Protein AF-A0A5J4SH34-F1 (afdb_monomer_lite)

Foldseek 3Di:
DVVVVVVVVVVVVVVVVVVVVVVLVVLLVLLCVLVVDDDPVVSVVSVVLVVDPVSSVVSVVVSVVSVVVVVVVVVVVVVVVVVVVVVVVVVVVVVVVVVVD

pLDDT: mean 94.71, std 5.85, range [53.78, 98.56]

Organism: NCBI:txid433724

Structure (mmCIF, N/CA/C/O backbone):
data_AF-A0A5J4SH34-F1
#
_entry.id   AF-A0A5J4SH34-F1
#
loop_
_atom_site.group_PDB
_atom_site.id
_atom_site.type_symbol
_atom_site.label_atom_id
_atom_site.label_alt_id
_atom_site.label_comp_id
_atom_site.label_asym_id
_atom_site.label_entity_id
_atom_site.label_seq_id
_atom_site.pdbx_PDB_ins_code
_atom_site.Cartn_x
_atom_site.Cartn_y
_atom_site.Cartn_z
_atom_site.occupancy
_atom_site.B_iso_or_equiv
_atom_site.auth_seq_id
_atom_site.auth_comp_id
_atom_site.auth_asym_id
_atom_site.auth_atom_id
_atom_site.pdbx_PDB_model_num
ATOM 1 N N . MET A 1 1 ? 42.847 -9.821 -15.418 1.00 75.06 1 MET A N 1
ATOM 2 C CA . MET A 1 1 ? 42.310 -8.682 -14.637 1.00 75.06 1 MET A CA 1
ATOM 3 C C . MET A 1 1 ? 41.168 -7.970 -15.363 1.00 75.06 1 MET A C 1
ATOM 5 O O . MET A 1 1 ? 40.058 -8.029 -14.859 1.00 75.06 1 MET A O 1
ATOM 9 N N . GLY A 1 2 ? 41.366 -7.392 -16.557 1.00 90.44 2 GLY A N 1
ATOM 10 C CA . GLY A 1 2 ? 40.305 -6.642 -17.264 1.00 90.44 2 GLY A CA 1
ATOM 11 C C . GLY A 1 2 ? 39.024 -7.431 -17.587 1.00 90.44 2 GLY A C 1
ATOM 12 O O . GLY A 1 2 ? 37.932 -6.949 -17.315 1.00 90.44 2 GLY A O 1
ATOM 13 N N . ILE A 1 3 ? 39.141 -8.671 -18.078 1.00 95.00 3 ILE A N 1
ATOM 14 C CA . ILE A 1 3 ? 37.974 -9.521 -18.408 1.00 95.00 3 ILE A CA 1
ATOM 15 C C . ILE A 1 3 ? 37.127 -9.825 -17.163 1.00 95.00 3 ILE A C 1
ATOM 17 O O . ILE A 1 3 ? 35.905 -9.740 -17.206 1.00 95.00 3 ILE A O 1
ATOM 21 N N . VAL A 1 4 ? 37.779 -10.122 -16.035 1.00 95.75 4 VAL A N 1
ATOM 22 C CA . VAL A 1 4 ? 37.096 -10.393 -14.760 1.00 95.75 4 VAL A CA 1
ATOM 23 C C . VAL A 1 4 ? 36.333 -9.155 -14.286 1.00 95.75 4 VAL A C 1
ATOM 25 O O . VAL A 1 4 ? 35.186 -9.273 -13.868 1.00 95.75 4 VAL A O 1
ATOM 28 N N . ILE A 1 5 ? 36.926 -7.964 -14.415 1.00 96.12 5 ILE A N 1
ATOM 29 C CA . ILE A 1 5 ? 36.263 -6.698 -14.073 1.00 96.12 5 ILE A CA 1
ATOM 30 C C . ILE A 1 5 ? 35.020 -6.486 -14.948 1.00 96.12 5 ILE A C 1
ATOM 32 O O . ILE A 1 5 ? 33.961 -6.181 -14.410 1.00 96.12 5 ILE A O 1
ATOM 36 N N . LEU A 1 6 ? 35.107 -6.713 -16.263 1.00 96.94 6 LEU A N 1
ATOM 37 C CA . LEU A 1 6 ? 33.963 -6.570 -17.174 1.00 96.94 6 LEU A CA 1
ATOM 38 C C . LEU A 1 6 ? 32.817 -7.536 -16.833 1.00 96.94 6 LEU A C 1
ATOM 40 O O . LEU A 1 6 ? 31.659 -7.119 -16.799 1.00 96.94 6 LEU A O 1
ATOM 44 N N . ILE A 1 7 ? 33.134 -8.800 -16.526 1.00 96.69 7 ILE A N 1
ATOM 45 C CA . ILE A 1 7 ? 32.141 -9.801 -16.103 1.00 96.69 7 ILE A CA 1
ATOM 46 C C . ILE A 1 7 ? 31.447 -9.355 -14.810 1.00 96.69 7 ILE A C 1
ATOM 48 O O . ILE A 1 7 ? 30.219 -9.391 -14.723 1.00 96.69 7 ILE A O 1
ATOM 52 N N . LEU A 1 8 ? 32.211 -8.888 -13.818 1.00 97.00 8 LEU A N 1
ATOM 53 C CA . LEU A 1 8 ? 31.660 -8.403 -12.551 1.00 97.00 8 LEU A CA 1
ATOM 54 C C . LEU A 1 8 ? 30.800 -7.148 -12.742 1.00 97.00 8 LEU A C 1
ATOM 56 O O . LEU A 1 8 ? 29.717 -7.058 -12.166 1.00 97.00 8 LEU A O 1
ATOM 60 N N . SER A 1 9 ? 31.228 -6.199 -13.578 1.00 96.69 9 SER A N 1
ATOM 61 C CA . SER A 1 9 ? 30.436 -5.009 -13.906 1.00 96.69 9 SER A CA 1
ATOM 62 C C . SER A 1 9 ? 29.107 -5.373 -14.568 1.00 96.69 9 SER A C 1
ATOM 64 O O . SER A 1 9 ? 28.072 -4.820 -14.196 1.00 96.69 9 SER A O 1
ATOM 66 N N . PHE A 1 10 ? 29.113 -6.332 -15.497 1.00 96.81 10 PHE A N 1
ATOM 67 C CA . PHE A 1 10 ? 27.895 -6.824 -16.138 1.00 96.81 10 PHE A CA 1
ATOM 68 C C . PHE A 1 10 ? 26.960 -7.519 -15.138 1.00 96.81 10 PHE A C 1
ATOM 70 O O . PHE A 1 10 ? 25.761 -7.239 -15.108 1.00 96.81 10 PHE A O 1
ATOM 77 N N . ALA A 1 11 ? 27.506 -8.364 -14.258 1.00 96.94 11 ALA A N 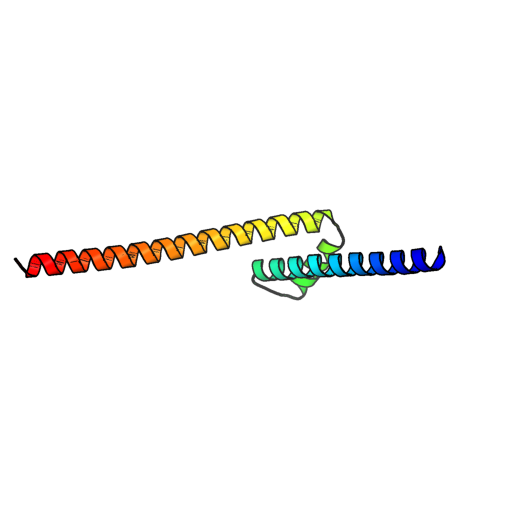1
ATOM 78 C CA . ALA A 1 11 ? 26.734 -9.016 -13.204 1.00 96.94 11 ALA A CA 1
ATOM 79 C C . ALA A 1 11 ? 26.077 -7.996 -12.256 1.00 96.94 11 ALA A C 1
ATOM 81 O O . ALA A 1 11 ? 24.880 -8.093 -11.979 1.00 96.94 11 ALA A O 1
ATOM 82 N N . ILE A 1 12 ? 26.825 -6.977 -11.815 1.00 97.12 12 ILE A N 1
ATOM 83 C CA . ILE A 1 12 ? 26.305 -5.904 -10.954 1.00 97.12 12 ILE A CA 1
ATOM 84 C C . ILE A 1 12 ? 25.218 -5.100 -11.673 1.00 97.12 12 ILE A C 1
ATOM 86 O O . ILE A 1 12 ? 24.202 -4.764 -11.064 1.00 97.12 12 ILE A O 1
ATOM 90 N N . TYR A 1 13 ? 25.404 -4.786 -12.957 1.00 96.50 13 TYR A N 1
ATOM 91 C CA . TYR A 1 13 ? 24.401 -4.070 -13.746 1.00 96.50 13 TYR A CA 1
ATOM 92 C C . TYR A 1 13 ? 23.076 -4.841 -13.800 1.00 96.50 13 TYR A C 1
ATOM 94 O O . TYR A 1 13 ? 22.030 -4.283 -13.464 1.00 96.50 13 TYR A O 1
ATOM 102 N N . ASN A 1 14 ? 23.129 -6.137 -14.122 1.00 95.06 14 ASN A N 1
ATOM 103 C CA . ASN A 1 14 ? 21.940 -6.988 -14.167 1.00 95.06 14 ASN A CA 1
ATOM 104 C C . ASN A 1 14 ? 21.267 -7.099 -12.796 1.00 95.06 14 ASN A C 1
ATOM 106 O O . ASN A 1 14 ? 20.048 -6.987 -12.701 1.00 95.06 14 ASN A O 1
ATOM 110 N N . GLN A 1 15 ? 22.044 -7.244 -11.719 1.00 95.69 15 GLN A N 1
ATOM 111 C CA . GLN A 1 15 ? 21.494 -7.238 -10.363 1.00 95.69 15 GLN A CA 1
ATOM 112 C C . GLN A 1 15 ? 20.768 -5.928 -10.049 1.00 95.69 15 GLN A C 1
ATOM 114 O O . GLN A 1 15 ? 19.641 -5.956 -9.558 1.00 95.69 15 GLN A O 1
ATOM 119 N N . ARG A 1 16 ? 21.374 -4.774 -10.355 1.00 94.25 16 ARG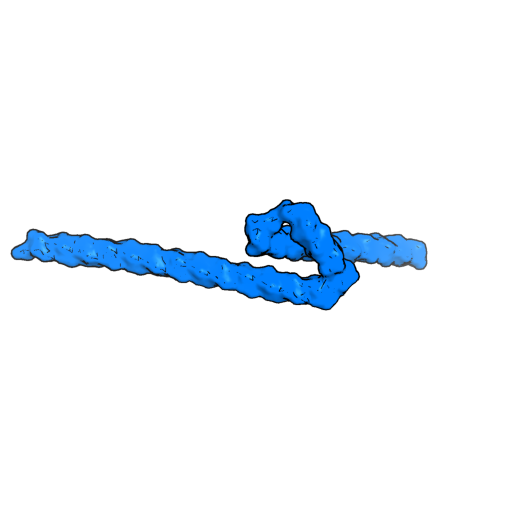 A N 1
ATOM 120 C CA . ARG A 1 16 ? 20.745 -3.462 -10.129 1.00 94.25 16 ARG A CA 1
ATOM 121 C C . ARG A 1 16 ? 19.458 -3.303 -10.930 1.00 94.25 16 ARG A C 1
ATOM 123 O O . ARG A 1 16 ? 18.477 -2.803 -10.384 1.00 94.25 16 ARG A O 1
ATOM 130 N N . TYR A 1 17 ? 19.455 -3.746 -12.184 1.00 93.00 17 TYR A N 1
ATOM 131 C CA . TYR A 1 17 ? 18.267 -3.731 -13.029 1.00 93.00 17 TYR A CA 1
ATOM 132 C C . TYR A 1 17 ? 17.140 -4.573 -12.417 1.00 93.00 17 TYR A C 1
ATOM 134 O O . TYR A 1 17 ? 16.050 -4.056 -12.180 1.00 93.00 17 TYR A O 1
ATOM 142 N N . THR A 1 18 ? 17.425 -5.825 -12.054 1.00 93.12 18 THR A N 1
ATOM 143 C CA . THR A 1 18 ? 16.457 -6.734 -11.425 1.00 93.12 18 THR A CA 1
ATOM 144 C C . THR A 1 18 ? 15.914 -6.177 -10.106 1.00 93.12 18 THR A C 1
ATOM 146 O O . THR A 1 18 ? 14.708 -6.191 -9.875 1.00 93.12 18 THR A O 1
ATOM 149 N N . ILE A 1 19 ? 16.780 -5.616 -9.257 1.00 94.19 19 ILE A N 1
ATOM 150 C CA . ILE A 1 19 ? 16.365 -4.977 -7.999 1.00 94.19 19 ILE A CA 1
ATOM 151 C C . ILE A 1 19 ? 15.435 -3.787 -8.2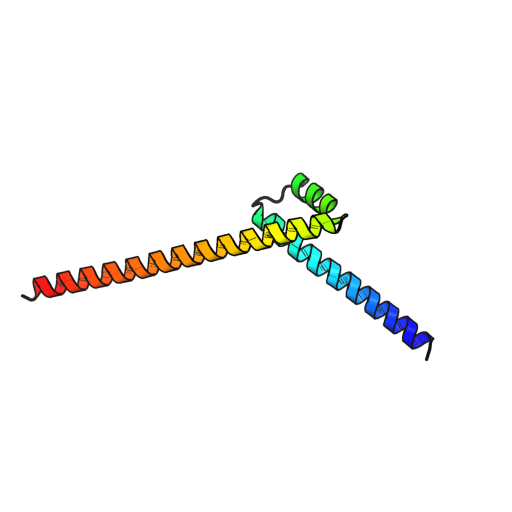66 1.00 94.19 19 ILE A C 1
ATOM 153 O O . ILE A 1 19 ? 14.459 -3.603 -7.539 1.00 94.19 19 ILE A O 1
ATOM 157 N N . SER A 1 20 ? 15.716 -2.980 -9.293 1.00 89.81 20 SER A N 1
ATOM 158 C CA . SER A 1 20 ? 14.837 -1.871 -9.678 1.00 89.81 20 SER A CA 1
ATOM 159 C C . SER A 1 20 ? 13.461 -2.380 -10.102 1.00 89.81 20 SER A C 1
ATOM 161 O O . SER A 1 20 ? 12.457 -1.868 -9.620 1.00 89.81 20 SER A O 1
ATOM 163 N N . GLN A 1 21 ? 13.412 -3.430 -10.928 1.00 91.62 21 GLN A N 1
ATOM 164 C CA . GLN A 1 21 ? 12.153 -4.034 -11.372 1.00 91.62 21 GLN A CA 1
ATOM 165 C C . GLN A 1 21 ? 11.324 -4.567 -10.198 1.00 91.62 21 GLN A C 1
ATOM 167 O O . GLN A 1 21 ? 10.120 -4.336 -10.143 1.00 91.62 21 GLN A O 1
ATOM 172 N N . TYR A 1 22 ? 11.951 -5.218 -9.212 1.00 94.19 22 TYR A N 1
ATOM 173 C CA . TYR A 1 22 ? 11.231 -5.675 -8.020 1.00 94.19 22 TYR A CA 1
ATOM 174 C C . TYR A 1 22 ? 10.652 -4.527 -7.193 1.00 94.19 22 TYR A C 1
ATOM 176 O O . TYR A 1 22 ? 9.520 -4.628 -6.727 1.00 94.19 22 TYR A O 1
ATOM 184 N N . LYS A 1 23 ? 11.387 -3.419 -7.045 1.00 94.25 23 LYS A N 1
ATOM 185 C CA . LYS A 1 23 ? 10.879 -2.226 -6.350 1.00 94.25 23 LYS A CA 1
ATOM 186 C C . LYS A 1 23 ? 9.702 -1.585 -7.082 1.00 94.25 23 LYS A C 1
ATOM 188 O O . LYS A 1 23 ? 8.762 -1.123 -6.439 1.00 94.25 23 LYS A O 1
ATOM 193 N N . ASP A 1 24 ? 9.751 -1.552 -8.409 1.00 95.31 24 ASP A N 1
ATOM 194 C CA . ASP A 1 24 ? 8.665 -1.005 -9.217 1.00 95.31 24 ASP A CA 1
ATOM 195 C C . ASP A 1 24 ? 7.427 -1.909 -9.166 1.00 95.31 24 ASP A C 1
ATOM 197 O O . ASP A 1 24 ? 6.315 -1.412 -9.003 1.00 95.31 24 ASP A O 1
ATOM 201 N N . ASN A 1 25 ? 7.612 -3.230 -9.212 1.00 95.38 25 ASN A N 1
ATOM 202 C CA . ASN A 1 25 ? 6.522 -4.200 -9.105 1.00 95.38 25 ASN A CA 1
ATOM 203 C C . ASN A 1 25 ? 5.838 -4.171 -7.733 1.00 95.38 25 ASN A C 1
ATOM 205 O O . ASN A 1 25 ? 4.610 -4.221 -7.673 1.00 95.38 25 ASN A O 1
ATOM 209 N N . ASP A 1 26 ? 6.604 -4.033 -6.646 1.00 97.25 26 ASP A N 1
ATOM 210 C CA . ASP A 1 26 ? 6.045 -3.810 -5.308 1.00 97.25 26 ASP A CA 1
ATOM 211 C C . ASP A 1 26 ? 5.147 -2.563 -5.284 1.00 97.25 26 ASP A C 1
ATOM 213 O O . ASP A 1 26 ? 4.000 -2.615 -4.838 1.00 97.25 26 ASP A O 1
ATOM 217 N N . LEU A 1 27 ? 5.632 -1.447 -5.840 1.00 97.75 27 LEU A N 1
ATOM 218 C CA . LEU A 1 27 ? 4.860 -0.210 -5.880 1.00 97.75 27 LEU A CA 1
ATOM 219 C C . LEU A 1 27 ? 3.594 -0.343 -6.742 1.00 97.75 27 LEU A C 1
ATOM 221 O O . LEU A 1 27 ? 2.538 0.155 -6.349 1.00 97.75 27 LEU A O 1
ATOM 225 N N . LYS A 1 28 ? 3.672 -1.030 -7.890 1.00 96.94 28 LYS A N 1
ATOM 226 C CA . LYS A 1 28 ? 2.501 -1.327 -8.732 1.00 96.94 28 LYS A CA 1
ATOM 227 C C . LYS A 1 28 ? 1.458 -2.137 -7.967 1.00 96.94 28 LYS A C 1
ATOM 229 O O . LYS A 1 28 ? 0.280 -1.789 -7.999 1.00 96.94 28 LYS A O 1
ATOM 234 N N . TYR A 1 29 ? 1.884 -3.178 -7.252 1.00 96.69 29 TYR A N 1
ATOM 235 C CA . TYR A 1 29 ? 0.993 -4.002 -6.439 1.00 96.69 29 TYR A CA 1
ATOM 236 C C . TYR A 1 29 ? 0.288 -3.176 -5.358 1.00 96.69 29 TYR A C 1
ATOM 238 O O . TYR A 1 29 ? -0.941 -3.205 -5.263 1.00 96.69 29 TYR A O 1
ATOM 246 N N . ARG A 1 30 ? 1.042 -2.381 -4.586 1.00 97.88 30 ARG A N 1
ATOM 247 C CA . ARG A 1 30 ? 0.470 -1.506 -3.549 1.00 97.88 30 ARG A CA 1
ATOM 248 C C . ARG A 1 30 ? -0.495 -0.475 -4.134 1.00 97.88 30 ARG A C 1
ATOM 250 O O . ARG A 1 30 ? -1.557 -0.242 -3.562 1.00 97.88 30 ARG A O 1
ATOM 257 N N . TYR A 1 31 ? -0.188 0.076 -5.307 1.00 97.44 31 TYR A N 1
ATOM 258 C CA . TYR A 1 31 ? -1.087 0.991 -6.007 1.00 97.44 31 TYR A CA 1
ATOM 259 C C . TYR A 1 31 ? -2.400 0.321 -6.430 1.00 97.44 31 TYR A C 1
ATOM 261 O O . TYR A 1 31 ? -3.470 0.862 -6.168 1.00 97.44 31 TYR A O 1
ATOM 269 N N . ILE A 1 32 ? -2.346 -0.871 -7.032 1.00 96.38 32 ILE A N 1
ATOM 270 C CA . ILE A 1 32 ? -3.553 -1.628 -7.408 1.00 96.38 32 ILE A CA 1
ATOM 271 C C . ILE A 1 32 ? -4.386 -1.956 -6.165 1.00 96.38 32 ILE A C 1
ATOM 273 O O . ILE A 1 32 ? -5.605 -1.778 -6.170 1.00 96.38 32 ILE A O 1
ATOM 277 N N . LYS A 1 33 ? -3.729 -2.366 -5.073 1.00 95.94 33 LYS A N 1
ATOM 278 C CA . LYS A 1 33 ? -4.386 -2.623 -3.787 1.00 95.94 33 LYS A CA 1
ATOM 279 C C . LYS A 1 33 ? -5.088 -1.374 -3.246 1.00 95.94 33 LYS A C 1
ATOM 281 O O . LYS A 1 33 ? -6.221 -1.478 -2.790 1.00 95.94 33 LYS A O 1
ATOM 286 N N . MET A 1 34 ? -4.450 -0.205 -3.332 1.00 96.44 34 MET A N 1
ATOM 287 C CA . MET A 1 34 ? -5.047 1.082 -2.960 1.00 96.44 34 MET A CA 1
ATOM 288 C C . MET A 1 34 ? -6.275 1.428 -3.814 1.00 96.44 34 MET A C 1
ATOM 290 O O . MET A 1 34 ? -7.250 1.949 -3.286 1.00 96.44 34 MET A O 1
ATOM 294 N N . GLN A 1 35 ? -6.249 1.148 -5.122 1.00 94.50 35 GLN A N 1
ATOM 295 C CA . GLN A 1 35 ? -7.386 1.419 -6.012 1.00 94.50 35 GLN A CA 1
ATOM 296 C C . GLN A 1 35 ? -8.594 0.504 -5.745 1.00 94.50 35 GLN A C 1
ATOM 298 O O . GLN A 1 35 ? -9.700 0.827 -6.170 1.00 94.50 35 GLN A O 1
ATOM 303 N N . GLY A 1 36 ? -8.398 -0.643 -5.085 1.00 94.19 36 GLY A N 1
ATOM 304 C CA . GLY A 1 36 ? -9.464 -1.599 -4.763 1.00 94.19 36 GLY A CA 1
ATOM 305 C C . GLY A 1 36 ? -10.002 -2.394 -5.960 1.00 94.19 36 GLY A C 1
ATOM 306 O O . GLY A 1 36 ? -10.929 -3.183 -5.802 1.00 94.19 36 GLY A O 1
ATOM 307 N N . GLN A 1 37 ? -9.427 -2.215 -7.153 1.00 90.69 37 GLN A N 1
ATOM 308 C CA . GLN A 1 37 ? -9.828 -2.900 -8.381 1.00 90.69 37 GLN A CA 1
ATOM 309 C C . GLN A 1 37 ? -8.633 -3.125 -9.313 1.00 90.69 37 GLN A C 1
ATOM 311 O O . GLN A 1 37 ? -7.797 -2.242 -9.507 1.00 90.69 37 GLN A O 1
ATOM 316 N N . ALA A 1 38 ? -8.593 -4.299 -9.941 1.00 91.38 38 ALA A N 1
ATOM 317 C CA . ALA A 1 38 ? -7.539 -4.718 -10.863 1.00 91.38 38 ALA A CA 1
ATOM 318 C C . ALA A 1 38 ? -8.116 -4.997 -12.261 1.00 91.38 38 ALA A C 1
ATOM 320 O O . ALA A 1 38 ? -8.047 -6.115 -12.763 1.00 91.38 38 ALA A O 1
ATOM 321 N N . THR A 1 39 ? -8.741 -3.988 -12.874 1.00 94.44 39 THR A N 1
ATOM 322 C CA . THR A 1 39 ? -9.241 -4.102 -14.252 1.00 94.44 39 THR A CA 1
ATOM 323 C C . THR A 1 39 ? -8.088 -4.042 -15.252 1.00 94.44 39 THR A C 1
ATOM 325 O O . THR A 1 39 ? -7.058 -3.411 -14.994 1.00 94.44 39 THR A O 1
ATOM 328 N N . GLU A 1 40 ? -8.270 -4.655 -16.421 1.00 94.56 40 GLU A N 1
ATOM 329 C CA . GLU A 1 40 ? -7.280 -4.617 -17.506 1.00 94.56 40 GLU A CA 1
ATOM 330 C C . GLU A 1 40 ? -6.917 -3.179 -17.900 1.00 94.56 40 GLU A C 1
ATOM 332 O O . GLU A 1 40 ? -5.741 -2.858 -18.071 1.00 94.56 40 GLU A O 1
ATOM 337 N N . GLU A 1 41 ? -7.909 -2.285 -17.965 1.00 93.88 41 GLU A N 1
ATOM 338 C CA . GLU A 1 41 ? -7.689 -0.871 -18.271 1.00 93.88 41 GLU A CA 1
ATOM 339 C C . GLU A 1 41 ? -6.821 -0.183 -17.207 1.00 93.88 41 GLU A C 1
ATOM 341 O O . GLU A 1 41 ? -5.883 0.545 -17.544 1.00 93.88 41 GLU A O 1
ATOM 346 N N . ASN A 1 42 ? -7.088 -0.431 -15.920 1.00 91.75 42 ASN A N 1
ATOM 347 C CA . ASN A 1 42 ? -6.313 0.159 -14.831 1.00 91.75 42 ASN A CA 1
ATOM 348 C C . ASN A 1 42 ? -4.864 -0.336 -14.847 1.00 91.75 42 ASN A C 1
ATOM 350 O O . ASN A 1 42 ? -3.943 0.466 -14.686 1.00 91.75 42 ASN A O 1
ATOM 354 N N . ILE A 1 43 ? -4.656 -1.631 -15.101 1.00 94.88 43 ILE A N 1
ATOM 355 C CA . ILE A 1 43 ? -3.320 -2.223 -15.231 1.00 94.88 43 ILE A CA 1
ATOM 356 C C . ILE A 1 43 ? -2.593 -1.617 -16.436 1.00 94.88 43 ILE A C 1
ATOM 358 O O . ILE A 1 43 ? -1.460 -1.157 -16.306 1.00 94.88 43 ILE A O 1
ATOM 362 N N . TYR A 1 44 ? -3.250 -1.526 -17.593 1.00 95.31 44 TYR A N 1
ATOM 363 C CA . TYR A 1 44 ? -2.666 -0.935 -18.797 1.00 95.31 44 TYR A CA 1
ATOM 364 C C . TYR A 1 44 ? -2.255 0.533 -18.593 1.00 95.31 44 TYR A C 1
ATOM 366 O O . TYR A 1 44 ? -1.155 0.950 -18.975 1.00 95.31 44 TYR A O 1
ATOM 374 N N . ARG A 1 45 ? -3.115 1.333 -17.953 1.00 93.88 45 ARG A N 1
ATOM 375 C CA . ARG A 1 45 ? -2.821 2.736 -17.628 1.00 93.88 45 ARG A CA 1
ATOM 376 C C . ARG A 1 45 ? -1.649 2.857 -16.658 1.00 93.88 45 ARG A C 1
ATOM 378 O O . ARG A 1 45 ? -0.790 3.716 -16.866 1.00 93.88 45 ARG A O 1
ATOM 385 N N . LEU A 1 46 ? -1.593 1.991 -15.648 1.00 95.50 46 LEU A N 1
ATOM 386 C CA . LEU A 1 46 ? -0.495 1.938 -14.687 1.00 95.50 46 LEU A CA 1
ATOM 387 C C . LEU A 1 46 ? 0.833 1.605 -15.378 1.00 95.50 46 LEU A C 1
ATOM 389 O O . LEU A 1 46 ? 1.820 2.316 -15.196 1.00 95.50 46 LEU A O 1
ATOM 393 N N . GLU A 1 47 ? 0.854 0.597 -16.250 1.00 94.94 47 GLU A N 1
ATOM 394 C CA . GLU A 1 47 ? 2.043 0.247 -17.036 1.00 94.94 47 GLU A CA 1
ATOM 395 C C . GLU A 1 47 ? 2.525 1.414 -17.908 1.00 94.94 47 GLU A C 1
ATOM 397 O O . GLU A 1 47 ? 3.724 1.695 -17.990 1.00 94.94 47 GLU A O 1
ATOM 402 N N . LYS A 1 48 ? 1.601 2.166 -18.520 1.00 95.19 48 LYS A N 1
ATOM 403 C CA . LYS A 1 48 ? 1.951 3.369 -19.291 1.00 95.19 48 LYS A CA 1
ATOM 404 C C . LYS A 1 48 ? 2.590 4.448 -18.412 1.00 95.19 48 LYS A C 1
ATOM 406 O O . LYS A 1 48 ? 3.527 5.111 -18.858 1.00 95.19 48 LYS A O 1
ATOM 411 N N . GLN A 1 49 ? 2.118 4.624 -17.179 1.00 95.06 49 GLN A N 1
ATOM 412 C CA . GLN A 1 49 ? 2.694 5.587 -16.239 1.00 95.06 49 GLN A CA 1
ATOM 413 C C . GLN A 1 49 ? 4.125 5.209 -15.843 1.00 95.06 49 GLN A C 1
ATOM 415 O O . GLN A 1 49 ? 4.990 6.083 -15.841 1.00 95.06 49 GLN A O 1
ATOM 420 N N . PHE A 1 50 ? 4.397 3.922 -15.612 1.00 94.81 50 PHE A N 1
ATOM 421 C CA . PHE A 1 50 ? 5.723 3.414 -15.234 1.00 94.81 50 PHE A CA 1
ATOM 422 C C . PHE A 1 50 ? 6.792 3.527 -16.333 1.00 94.81 50 PHE A C 1
ATOM 424 O O . PHE A 1 50 ? 7.968 3.304 -16.063 1.00 94.81 50 PHE A O 1
ATOM 431 N N . ARG A 1 51 ? 6.435 3.955 -17.552 1.00 91.88 51 ARG A N 1
ATOM 432 C CA . ARG A 1 51 ? 7.424 4.332 -18.578 1.00 91.88 51 ARG A CA 1
ATOM 433 C C . ARG A 1 51 ? 8.174 5.628 -18.256 1.00 91.88 51 ARG A C 1
ATOM 435 O O . ARG A 1 51 ? 9.227 5.867 -18.840 1.00 91.88 51 ARG A O 1
ATOM 442 N N . TYR A 1 52 ? 7.643 6.466 -17.362 1.00 91.38 52 TYR A N 1
ATOM 443 C CA . TYR A 1 52 ? 8.212 7.775 -17.039 1.00 91.38 52 TYR A CA 1
ATOM 444 C C . TYR A 1 52 ? 8.512 7.895 -15.542 1.00 91.38 52 TYR A C 1
ATOM 446 O O . TYR A 1 52 ? 7.616 7.792 -14.703 1.00 91.38 52 TYR A O 1
ATOM 454 N N . ASN A 1 53 ? 9.768 8.197 -15.201 1.00 87.50 53 ASN A N 1
ATOM 455 C CA . ASN A 1 53 ? 10.239 8.255 -13.811 1.00 87.50 53 ASN A CA 1
ATOM 456 C C . ASN A 1 53 ? 9.473 9.253 -12.927 1.00 87.50 53 ASN A C 1
ATOM 458 O O . ASN A 1 53 ? 9.307 9.011 -11.731 1.00 87.50 53 ASN A O 1
ATOM 462 N N . ASP A 1 54 ? 8.994 10.368 -13.482 1.00 91.06 54 ASP A N 1
ATOM 463 C CA . ASP A 1 54 ? 8.254 11.360 -12.695 1.00 91.06 54 ASP A CA 1
ATOM 464 C C . ASP A 1 54 ? 6.867 10.860 -12.279 1.00 91.06 54 ASP A C 1
ATOM 466 O O . ASP A 1 54 ? 6.434 11.117 -11.155 1.00 91.06 54 ASP A O 1
ATOM 470 N N . ASN A 1 55 ? 6.221 10.035 -13.108 1.00 93.44 55 ASN A N 1
ATOM 471 C CA . ASN A 1 55 ? 4.965 9.385 -12.739 1.00 93.44 55 ASN A CA 1
ATOM 472 C C . ASN A 1 55 ? 5.170 8.378 -11.603 1.00 93.44 55 ASN A C 1
ATOM 474 O O . ASN A 1 55 ? 4.357 8.328 -10.684 1.00 93.44 55 ASN A O 1
ATOM 478 N N . ILE A 1 56 ? 6.276 7.624 -11.616 1.00 94.75 56 ILE A N 1
ATOM 479 C CA . ILE A 1 56 ? 6.610 6.668 -10.547 1.00 94.75 56 ILE A CA 1
ATOM 480 C C . ILE A 1 56 ? 6.729 7.392 -9.198 1.00 94.75 56 ILE A C 1
ATOM 482 O O . ILE A 1 56 ? 6.217 6.914 -8.186 1.00 94.75 56 ILE A O 1
ATOM 486 N N . LYS A 1 57 ? 7.353 8.580 -9.169 1.00 94.88 57 LYS A N 1
ATOM 487 C CA . LYS A 1 57 ? 7.450 9.402 -7.948 1.00 94.88 57 LYS A CA 1
ATOM 488 C C . LYS A 1 57 ? 6.079 9.859 -7.450 1.00 94.88 57 LYS A C 1
ATOM 490 O O . LYS A 1 57 ? 5.852 9.874 -6.242 1.00 94.88 57 LYS A O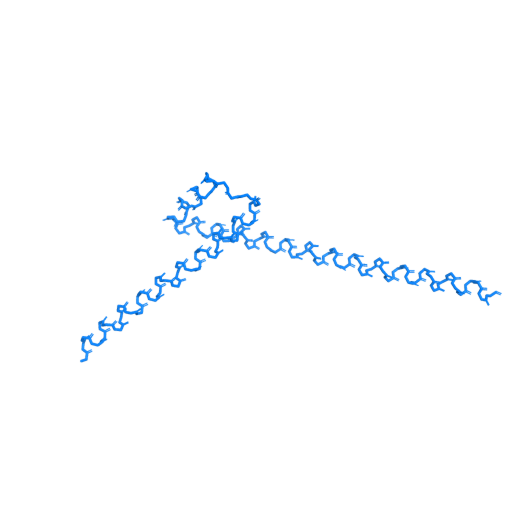 1
ATOM 495 N N . ILE A 1 58 ? 5.181 10.244 -8.357 1.00 96.44 58 ILE A N 1
ATOM 496 C CA . ILE A 1 58 ? 3.816 10.662 -8.011 1.00 96.44 58 ILE A CA 1
ATOM 497 C C . ILE A 1 58 ? 3.033 9.481 -7.433 1.00 96.44 58 ILE A C 1
ATOM 499 O O . ILE A 1 58 ? 2.452 9.610 -6.358 1.00 96.44 58 ILE A O 1
ATOM 503 N N . ILE A 1 59 ? 3.076 8.326 -8.098 1.00 97.12 59 ILE A N 1
ATOM 504 C CA . ILE A 1 59 ? 2.429 7.090 -7.645 1.00 97.12 59 ILE A CA 1
ATOM 505 C C . ILE A 1 59 ? 2.938 6.697 -6.259 1.00 97.12 59 ILE A C 1
ATOM 507 O O . ILE A 1 59 ? 2.134 6.422 -5.375 1.00 97.12 59 ILE A O 1
ATOM 511 N N . ARG A 1 60 ? 4.256 6.752 -6.030 1.00 97.62 60 ARG A N 1
ATOM 512 C CA . ARG A 1 60 ? 4.852 6.481 -4.715 1.00 97.62 60 ARG A CA 1
ATOM 513 C C . ARG A 1 60 ? 4.264 7.372 -3.626 1.00 97.62 60 ARG A C 1
ATOM 515 O O . ARG A 1 60 ? 3.780 6.857 -2.631 1.00 97.62 60 ARG A O 1
ATOM 522 N N . LYS A 1 61 ? 4.202 8.688 -3.854 1.00 98.06 61 LYS A N 1
ATOM 523 C CA . LYS A 1 61 ? 3.594 9.625 -2.894 1.00 98.06 61 LYS A CA 1
ATOM 524 C C . LYS A 1 61 ? 2.116 9.336 -2.628 1.00 98.06 61 LYS A C 1
ATOM 526 O O . LYS A 1 61 ? 1.661 9.524 -1.506 1.00 98.06 61 LYS A O 1
ATOM 531 N N . GLN A 1 62 ? 1.363 8.925 -3.649 1.00 97.81 62 GLN A N 1
ATOM 532 C CA . GLN A 1 62 ? -0.050 8.573 -3.490 1.00 97.81 62 GLN A CA 1
ATOM 533 C C . GLN A 1 62 ? -0.218 7.325 -2.622 1.00 97.81 62 GLN A C 1
ATOM 535 O O . GLN A 1 62 ? -1.001 7.357 -1.676 1.00 97.81 62 GLN A O 1
ATOM 540 N N . VAL A 1 63 ? 0.547 6.269 -2.918 1.00 98.31 63 VAL A N 1
ATOM 541 C CA . VAL A 1 63 ? 0.543 5.024 -2.140 1.00 98.31 63 VAL A CA 1
ATOM 542 C C . VAL A 1 63 ? 0.963 5.291 -0.700 1.00 98.31 63 VAL A C 1
ATOM 544 O O . VAL A 1 63 ? 0.217 4.948 0.208 1.00 98.31 63 VAL A O 1
ATOM 547 N N . ASP A 1 64 ? 2.093 5.967 -0.487 1.00 98.31 64 ASP A N 1
ATOM 548 C CA . ASP A 1 64 ? 2.625 6.211 0.857 1.00 98.31 64 ASP A CA 1
ATOM 549 C C . ASP A 1 64 ? 1.622 7.005 1.718 1.00 98.31 64 ASP A C 1
ATOM 551 O O . ASP A 1 64 ? 1.366 6.642 2.866 1.00 98.31 64 ASP A O 1
ATOM 555 N N . LYS A 1 65 ? 0.976 8.033 1.144 1.00 98.56 65 LYS A N 1
ATOM 556 C CA . LYS A 1 65 ? -0.063 8.816 1.832 1.00 98.56 65 LYS A CA 1
ATOM 557 C C . LYS A 1 65 ? -1.294 7.973 2.173 1.00 98.56 65 LYS A C 1
ATOM 559 O O . LYS A 1 65 ? -1.861 8.120 3.250 1.00 98.56 65 LYS A O 1
ATOM 564 N N . TYR A 1 66 ? -1.742 7.120 1.256 1.00 98.31 66 TYR A N 1
ATOM 565 C CA . TYR A 1 66 ? -2.875 6.236 1.518 1.00 98.31 66 TYR A CA 1
ATOM 566 C C . TYR A 1 66 ? -2.560 5.229 2.629 1.00 98.31 66 TYR A C 1
ATOM 568 O O . TYR A 1 66 ? -3.363 5.048 3.539 1.00 98.31 66 TYR A O 1
ATOM 576 N N . GLU A 1 67 ? -1.382 4.607 2.589 1.00 98.31 67 GLU A N 1
ATOM 577 C CA . GLU A 1 67 ? -0.952 3.631 3.594 1.00 98.31 67 GLU A CA 1
ATOM 578 C C . GLU A 1 67 ? -0.779 4.260 4.982 1.00 98.31 67 GLU A C 1
ATOM 580 O O . GLU A 1 67 ? -1.066 3.617 5.992 1.00 98.31 67 GLU A O 1
ATOM 585 N N . GLU A 1 68 ? -0.346 5.519 5.051 1.00 98.56 68 GLU A N 1
ATOM 586 C CA . GLU A 1 68 ? -0.338 6.309 6.284 1.00 98.56 68 GLU A CA 1
ATOM 587 C C . GLU A 1 68 ? -1.756 6.533 6.822 1.00 98.56 68 GLU A C 1
ATOM 589 O O . GLU A 1 68 ? -2.037 6.156 7.958 1.00 98.56 68 GLU A O 1
ATOM 594 N N . LEU A 1 69 ? -2.679 7.024 5.991 1.00 98.50 69 LEU A N 1
ATOM 595 C CA . LEU A 1 69 ? -4.066 7.267 6.402 1.00 98.50 69 LEU A CA 1
ATOM 596 C C . LEU A 1 69 ? -4.781 5.990 6.863 1.00 98.50 69 LEU A C 1
ATOM 598 O O . LEU A 1 69 ? -5.493 6.007 7.866 1.00 98.50 69 LEU A O 1
ATOM 602 N N . VAL A 1 70 ? -4.585 4.871 6.162 1.00 98.00 70 VAL A N 1
ATOM 603 C CA . VAL A 1 70 ? -5.168 3.574 6.548 1.00 98.00 70 VAL A CA 1
ATOM 604 C C . VAL A 1 70 ? -4.641 3.125 7.910 1.00 98.00 70 VAL A C 1
ATOM 606 O O . VAL A 1 70 ? -5.404 2.622 8.735 1.00 98.00 70 VAL A O 1
ATOM 609 N N . ARG A 1 71 ? -3.346 3.327 8.173 1.00 98.25 71 ARG A N 1
ATOM 610 C CA . ARG A 1 71 ? -2.726 2.996 9.460 1.00 98.25 71 ARG A CA 1
ATOM 611 C C . ARG A 1 71 ? -3.282 3.860 10.587 1.00 98.25 71 ARG A C 1
ATOM 613 O O . ARG A 1 71 ? -3.686 3.321 11.612 1.00 98.25 71 ARG A O 1
ATOM 620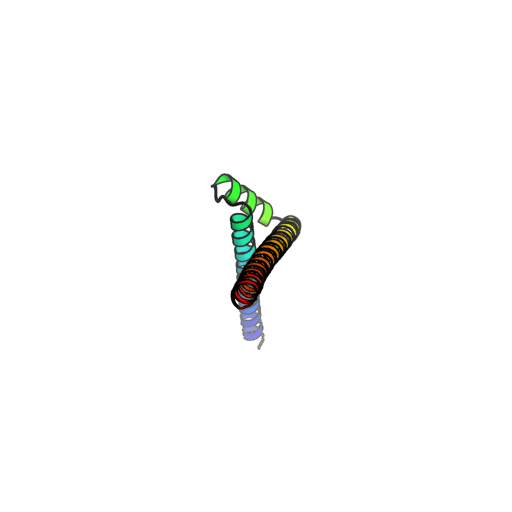 N N . GLU A 1 72 ? -3.361 5.172 10.382 1.00 98.56 72 GLU A N 1
ATOM 621 C CA . GLU A 1 72 ? -3.921 6.108 11.362 1.00 98.56 72 GLU A CA 1
ATOM 622 C C . GLU A 1 72 ? -5.384 5.791 11.687 1.00 98.56 72 GLU A C 1
ATOM 624 O O . GLU A 1 72 ? -5.794 5.858 12.846 1.00 98.56 72 GLU A O 1
ATOM 629 N N . GLN A 1 73 ? -6.181 5.425 10.681 1.00 98.31 73 GLN A N 1
ATOM 630 C CA . GLN A 1 73 ? -7.562 4.993 10.889 1.00 98.31 73 GLN A CA 1
ATOM 631 C C . GLN A 1 73 ? -7.631 3.695 11.696 1.00 98.31 73 GLN A C 1
ATOM 633 O O . GLN A 1 73 ? -8.404 3.618 12.650 1.00 98.31 73 GLN A O 1
ATOM 638 N N . ALA A 1 74 ? -6.807 2.697 11.364 1.00 98.38 74 ALA A N 1
ATOM 639 C CA . ALA A 1 74 ? -6.759 1.442 12.110 1.00 98.38 74 ALA A CA 1
ATOM 640 C C . ALA A 1 74 ? -6.374 1.676 13.582 1.00 98.38 74 ALA A C 1
ATOM 642 O O . ALA A 1 74 ? -7.019 1.149 14.486 1.00 98.38 74 ALA A O 1
ATOM 643 N N . GLU A 1 75 ? -5.383 2.533 13.841 1.00 98.44 75 GLU A N 1
ATOM 644 C CA . GLU A 1 75 ? -4.993 2.911 15.201 1.00 98.44 75 GLU A CA 1
ATOM 645 C C . GLU A 1 75 ? -6.114 3.625 15.965 1.00 98.44 75 GLU A C 1
ATOM 647 O O . GLU A 1 75 ? -6.308 3.367 17.155 1.00 98.44 75 GLU A O 1
ATOM 652 N N . GLN A 1 76 ? -6.856 4.519 15.307 1.00 98.44 76 GLN A N 1
ATOM 653 C CA . GLN A 1 76 ? -7.989 5.214 15.920 1.00 98.44 76 GLN A CA 1
ATOM 654 C C . GLN A 1 76 ? -9.117 4.249 16.287 1.00 98.44 76 GLN A C 1
ATOM 656 O O . GLN A 1 76 ? -9.653 4.340 17.391 1.00 98.44 76 GLN A O 1
ATOM 661 N N . VAL A 1 77 ? -9.437 3.299 15.407 1.00 98.50 77 VAL A N 1
ATOM 662 C CA . VAL A 1 77 ? -10.446 2.263 15.669 1.00 98.50 77 VAL A CA 1
ATOM 663 C C . VAL A 1 77 ? -10.037 1.392 16.859 1.00 98.50 77 VAL A C 1
ATOM 665 O O . VAL A 1 77 ? -10.831 1.196 17.779 1.00 98.50 77 VAL A O 1
ATOM 668 N N . GLU A 1 78 ? -8.783 0.942 16.910 1.00 98.25 78 GLU A N 1
ATOM 669 C CA . GLU A 1 78 ? -8.270 0.138 18.028 1.00 98.25 78 GLU A CA 1
ATOM 670 C C . GLU A 1 78 ? -8.235 0.914 19.354 1.00 98.25 78 GLU A C 1
ATOM 672 O O . GLU A 1 78 ? -8.485 0.358 20.426 1.00 98.25 78 GLU A O 1
ATOM 677 N N . ARG A 1 79 ? -7.942 2.221 19.324 1.00 98.12 79 ARG A N 1
ATOM 678 C CA . ARG A 1 79 ? -8.046 3.080 20.517 1.00 98.12 79 ARG A CA 1
ATOM 679 C C . ARG A 1 79 ? -9.495 3.233 20.971 1.00 98.12 79 ARG A C 1
ATOM 681 O O . ARG A 1 79 ? -9.761 3.086 22.159 1.00 98.12 79 ARG A O 1
ATOM 688 N N . ALA A 1 80 ? -10.421 3.491 20.049 1.00 98.00 80 ALA A N 1
ATOM 689 C CA . ALA A 1 80 ? -11.838 3.632 20.371 1.00 98.00 80 ALA A CA 1
ATOM 690 C C . ALA A 1 80 ? -12.397 2.356 21.015 1.00 98.00 80 ALA A C 1
ATOM 692 O O . ALA A 1 80 ? -13.067 2.438 22.042 1.00 98.00 80 ALA A O 1
ATOM 693 N N . LYS A 1 81 ? -12.042 1.186 20.471 1.00 98.06 81 LYS A N 1
ATOM 694 C CA . LYS A 1 81 ? -12.438 -0.118 21.011 1.00 98.06 81 LYS A CA 1
ATOM 695 C C . LYS A 1 81 ? -11.910 -0.352 22.430 1.00 98.06 81 LYS A C 1
ATOM 697 O O . LYS A 1 81 ? -12.677 -0.717 23.317 1.00 98.06 81 LYS A O 1
ATOM 702 N N . ARG A 1 82 ? -10.621 -0.088 22.676 1.00 98.12 82 ARG A N 1
ATOM 703 C CA . ARG A 1 82 ? -10.039 -0.213 24.025 1.00 98.12 82 ARG A CA 1
ATOM 704 C C . ARG A 1 82 ? -10.721 0.709 25.032 1.00 98.12 82 ARG A C 1
ATOM 706 O O . ARG A 1 82 ? -11.073 0.262 26.118 1.00 98.12 82 ARG A O 1
ATOM 713 N N . ASN A 1 83 ? -10.965 1.960 24.649 1.00 97.94 83 ASN A N 1
ATOM 714 C CA . ASN A 1 83 ? -11.637 2.922 25.518 1.00 97.94 83 ASN A CA 1
ATOM 715 C C . ASN A 1 83 ? -13.083 2.501 25.829 1.00 97.94 83 ASN A C 1
ATOM 717 O O . ASN A 1 83 ? -13.531 2.679 26.958 1.00 97.94 83 ASN A O 1
ATOM 721 N N . SER A 1 84 ? -13.816 1.932 24.860 1.00 97.50 84 SER A N 1
ATOM 722 C CA . SER A 1 84 ? -15.170 1.423 25.113 1.00 97.50 84 SER A CA 1
ATOM 723 C C . SER A 1 84 ? -15.174 0.217 26.052 1.00 97.50 84 SER A C 1
ATOM 725 O O . SER A 1 84 ? -15.997 0.170 26.960 1.00 97.50 84 SER A O 1
ATOM 727 N N . GLU A 1 85 ? -14.231 -0.715 25.888 1.00 97.62 85 GLU A N 1
ATOM 728 C CA . GLU A 1 85 ? -14.103 -1.885 26.769 1.00 97.62 85 GLU A CA 1
ATOM 729 C C . GLU A 1 85 ? -13.732 -1.479 28.205 1.00 97.62 85 GLU A C 1
ATOM 731 O O . GLU A 1 85 ? -14.209 -2.072 29.172 1.00 97.62 85 GLU A O 1
ATOM 736 N N . GLU A 1 86 ? -12.882 -0.463 28.367 1.00 97.50 86 GLU A N 1
ATOM 737 C CA . GLU A 1 86 ? -12.527 0.077 29.682 1.00 97.50 86 GLU A CA 1
ATOM 738 C C . GLU A 1 86 ? -13.706 0.810 30.335 1.00 97.50 86 GLU A C 1
ATOM 740 O O . GLU A 1 86 ? -13.990 0.591 31.513 1.00 97.50 86 GLU A O 1
ATOM 745 N N . ALA A 1 87 ? -14.445 1.616 29.567 1.00 97.31 87 ALA A N 1
ATOM 746 C CA . ALA A 1 87 ? -15.636 2.303 30.058 1.00 97.31 87 ALA A CA 1
ATOM 747 C C . ALA A 1 87 ? -16.726 1.320 30.519 1.00 97.31 87 ALA A C 1
ATOM 749 O O . ALA A 1 87 ? -17.328 1.532 31.570 1.00 97.31 87 ALA A O 1
ATOM 750 N N . GLU A 1 88 ? -16.952 0.234 29.778 1.00 97.44 88 GLU A N 1
ATOM 751 C CA . GLU A 1 88 ? -17.908 -0.816 30.149 1.00 97.44 88 GLU A CA 1
ATOM 752 C C . GLU A 1 88 ? -17.501 -1.517 31.455 1.00 97.44 88 GLU A C 1
ATOM 754 O O . GLU A 1 88 ? -18.319 -1.673 32.362 1.00 97.44 88 GLU A O 1
ATOM 759 N N . LYS A 1 89 ? -16.214 -1.862 31.612 1.00 97.06 89 LYS A N 1
ATOM 760 C CA . LYS A 1 89 ? -15.694 -2.449 32.861 1.00 97.06 89 LYS A CA 1
ATOM 761 C C . LYS A 1 89 ? -15.884 -1.522 34.058 1.00 97.06 89 LYS A C 1
ATOM 763 O O . LYS A 1 89 ? -16.332 -1.977 35.109 1.00 97.06 89 LYS A O 1
ATOM 768 N N . LEU A 1 90 ? -15.578 -0.234 33.898 1.00 97.00 90 LEU A N 1
ATOM 769 C CA . LEU A 1 90 ? -15.766 0.763 34.954 1.00 97.00 90 LEU A CA 1
ATOM 770 C C . LEU A 1 90 ? -17.248 0.938 35.314 1.00 97.00 90 LEU A C 1
ATOM 772 O O . LEU A 1 90 ? -17.578 1.076 36.491 1.00 97.00 90 LEU A O 1
ATOM 776 N N . GLN A 1 91 ? -18.154 0.901 34.331 1.00 96.06 91 GLN A N 1
ATOM 777 C CA . GLN A 1 91 ? -19.598 0.948 34.588 1.00 96.06 91 GLN A CA 1
ATOM 778 C C . GLN A 1 91 ? -20.065 -0.259 35.408 1.00 96.06 91 GLN A C 1
ATOM 780 O O . GLN A 1 91 ? -20.734 -0.074 36.425 1.00 96.06 91 GLN A O 1
ATOM 785 N N . LEU A 1 92 ? -19.644 -1.470 35.033 1.00 95.69 92 LEU A N 1
ATOM 786 C CA . LEU A 1 92 ? -19.952 -2.695 35.777 1.00 95.69 92 LEU A CA 1
ATOM 787 C C . LEU A 1 92 ? -19.394 -2.663 37.208 1.00 95.69 92 LEU A C 1
ATOM 789 O O . LEU A 1 92 ? -20.069 -3.082 38.151 1.00 95.69 92 LEU A O 1
ATOM 793 N N . GLU A 1 93 ? -18.181 -2.138 37.399 1.00 95.38 93 GLU A N 1
ATOM 794 C CA . GLU A 1 93 ? -17.591 -1.973 38.729 1.00 95.38 93 GLU A CA 1
ATOM 795 C C . GLU A 1 93 ? -18.430 -1.016 39.591 1.00 95.38 93 GLU A C 1
ATOM 797 O O . GLU A 1 93 ? -18.801 -1.365 40.715 1.00 95.38 93 GLU A O 1
ATOM 802 N N . VAL A 1 94 ? -18.818 0.144 39.047 1.00 95.19 94 VAL A N 1
ATOM 803 C CA . VAL A 1 94 ? -19.681 1.119 39.736 1.00 95.19 94 VAL A CA 1
ATOM 804 C C . VAL A 1 94 ? -21.040 0.516 40.097 1.00 95.19 94 VAL A C 1
ATOM 806 O O . VAL A 1 94 ? -21.528 0.730 41.209 1.00 95.19 94 VAL A O 1
ATOM 809 N N . GLU A 1 95 ? -21.659 -0.245 39.195 1.00 94.50 95 GLU A N 1
ATOM 810 C CA . GLU A 1 95 ? -22.918 -0.946 39.465 1.00 94.50 95 GLU A CA 1
ATOM 811 C C . GLU A 1 95 ? -22.762 -1.985 40.580 1.00 94.50 95 GLU A C 1
ATOM 813 O O . GLU A 1 95 ? -23.563 -2.010 41.517 1.00 94.50 95 GLU A O 1
ATOM 818 N N . SER A 1 96 ? -21.689 -2.780 40.553 1.00 92.81 96 SER A N 1
ATOM 819 C CA . SER A 1 96 ? -21.416 -3.780 41.590 1.00 92.81 96 SER A CA 1
ATOM 820 C C . SER A 1 96 ? -21.209 -3.159 42.980 1.00 92.81 96 SER A C 1
ATOM 822 O O . SER A 1 96 ? -21.659 -3.714 43.985 1.00 92.81 96 SER A O 1
ATOM 824 N N . LEU A 1 97 ? -20.577 -1.980 43.050 1.00 92.81 97 LEU A N 1
ATOM 825 C CA . LEU A 1 97 ? -20.367 -1.240 44.295 1.00 92.81 97 LEU A CA 1
ATOM 826 C C . LEU A 1 97 ? -21.666 -0.636 44.836 1.00 92.81 97 LEU A C 1
ATOM 828 O O . LEU A 1 97 ? -21.849 -0.600 46.052 1.00 92.81 97 LEU A O 1
ATOM 832 N N . LYS A 1 98 ? -22.582 -0.195 43.962 1.00 87.00 98 LYS A N 1
ATOM 833 C CA . LYS A 1 98 ? -23.914 0.283 44.370 1.00 87.00 98 LYS A CA 1
ATOM 834 C C . LYS A 1 98 ? -24.767 -0.825 44.982 1.00 87.00 98 LYS A C 1
ATOM 836 O O . LYS A 1 98 ? -25.489 -0.5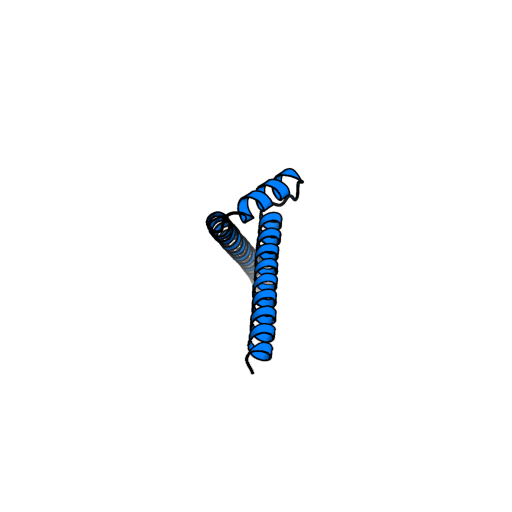52 45.927 1.00 87.00 98 LYS A O 1
ATOM 841 N N . VAL A 1 99 ? -24.679 -2.052 44.464 1.00 82.38 99 VAL A N 1
ATOM 842 C CA . VAL A 1 99 ? -25.450 -3.206 44.969 1.00 82.38 99 VAL A CA 1
ATOM 843 C C . VAL A 1 99 ? -24.915 -3.728 46.310 1.00 82.38 99 VAL A C 1
ATOM 845 O O . VAL A 1 99 ? -25.666 -4.306 47.088 1.00 82.38 99 VAL A O 1
ATOM 848 N N . ARG A 1 100 ? -23.623 -3.534 46.607 1.00 71.44 100 ARG A N 1
ATOM 849 C CA . ARG A 1 100 ? -23.004 -3.955 47.880 1.00 71.44 100 ARG A CA 1
ATOM 850 C C . ARG A 1 100 ? -23.279 -3.019 49.066 1.00 71.44 100 ARG A C 1
ATOM 852 O O . ARG A 1 100 ? -22.824 -3.328 50.166 1.00 71.44 100 ARG A O 1
ATOM 859 N N . LYS A 1 101 ? -23.944 -1.886 48.849 1.00 53.78 101 LYS A N 1
ATOM 860 C CA . LYS A 1 101 ? -24.210 -0.858 49.861 1.00 53.78 101 LYS A CA 1
ATOM 861 C C . LYS A 1 101 ? -25.676 -0.874 50.268 1.00 53.78 101 LYS A C 1
ATOM 863 O O . LYS A 1 101 ? -25.924 -0.670 51.474 1.00 53.78 101 LYS A O 1
#

Secondary structure (DSSP, 8-state):
-HHHHHHHHHHHHHHHHHHHHHHHHHHHHHHHHHHT---HHHHHHHHHHTTSHHHHHHHHHHHHHHHHHHHHHHHHHHHHHHHHHHHHHHHHHHHHHHHT-

Radius of gyration: 25.99 Å; chains: 1; bounding box: 68×22×69 Å

Sequence (101 aa):
MGIVILILSFAIYNQRYTISQYKDNDLKYRYIKMQGQATEENIYRLEKQFRYNDNIKIIRKQVDKYEELVREQAEQVERAKRNSEEAEKLQLEVESLKVRK